Protein AF-A0A2P4NR30-F1 (afdb_monomer)

Solvent-accessible surface area (backbone atoms only — not comparable to full-atom values): 5153 Å² total; per-residue (Å²): 134,83,85,80,85,85,84,80,87,79,58,67,69,63,33,63,76,67,57,46,86,82,53,91,58,68,45,78,44,84,51,101,90,45,78,45,80,38,81,61,79,72,75,54,70,68,58,51,49,52,58,47,55,60,47,54,77,74,54,86,76,53,73,67,59,52,52,47,54,55,51,54,65,61,70,78,109

Foldseek 3Di:
DDDDDDDDDDDPVVCVVVVVVPAPDWDWDADPVGIDTHGDPDDPVVVVVVVVVVVCVVDDDDPVNVVVVVVVVVVVD

Radius of gyration: 20.23 Å; Cα contacts (8 Å, |Δi|>4): 31; chains: 1; bounding box: 38×39×48 Å

Organism: NCBI:txid1544719

Secondary structure (DSSP, 8-state):
--------PPPHHHHHHTTTTS---EEEEEETTEEEEEE--PPPHHHHHHHHHHHHTT-PPPHHHHHHHHHHHHH--

pLDDT: mean 77.26, std 10.27, range [42.5, 91.75]

Nearest PDB structures (foldseek):
  5zkt-assembly1_A  TM=3.019E-01  e=1.479E+00  Oryza sativa Japonica Group
  2l6r-assembly1_A  TM=2.729E-01  e=2.063E+00  Lambdavirus lambda

Sequence (77 aa):
MSNVELCITIPSRPREQFDLERERNLMIVPTDFGLVLMKIGLPPVTEFQGRVEKRANERECSMDEINQLVHDARTDN

Mean predicted aligned error: 13.64 Å

Structure (mmCIF, N/CA/C/O backbone):
data_AF-A0A2P4NR30-F1
#
_entry.id   AF-A0A2P4NR30-F1
#
loop_
_atom_site.group_PDB
_atom_site.id
_atom_site.type_symbol
_atom_site.label_atom_id
_atom_site.label_alt_id
_atom_site.label_comp_id
_atom_site.label_asym_id
_atom_site.label_entity_id
_atom_site.label_seq_id
_atom_site.pdbx_PDB_ins_code
_atom_site.Cartn_x
_atom_site.Cartn_y
_atom_site.Cartn_z
_atom_site.occupancy
_atom_site.B_iso_or_equiv
_atom_site.auth_seq_id
_atom_site.auth_comp_id
_atom_site.auth_asym_id
_atom_site.auth_atom_id
_atom_site.pdbx_PDB_model_num
ATOM 1 N N . MET A 1 1 ? 7.996 -27.035 1.922 1.00 42.50 1 MET A N 1
ATOM 2 C CA . MET A 1 1 ? 7.708 -26.224 0.721 1.00 42.50 1 MET A CA 1
ATOM 3 C C . MET A 1 1 ? 8.545 -24.965 0.842 1.00 42.50 1 MET A C 1
ATOM 5 O O . MET A 1 1 ? 8.403 -24.275 1.840 1.00 42.50 1 MET A O 1
ATOM 9 N N . SER A 1 2 ? 9.497 -24.745 -0.061 1.00 53.19 2 SER A N 1
ATOM 10 C CA . SER A 1 2 ? 10.390 -23.583 0.006 1.00 53.19 2 SER A CA 1
ATOM 11 C C . SER A 1 2 ? 9.652 -22.351 -0.514 1.00 53.19 2 SER A C 1
ATOM 13 O O . SER A 1 2 ? 9.150 -22.386 -1.636 1.00 53.19 2 SER A O 1
ATOM 15 N N . ASN A 1 3 ? 9.572 -21.287 0.286 1.00 55.06 3 ASN A N 1
ATOM 16 C CA . ASN A 1 3 ? 9.084 -19.993 -0.186 1.00 55.06 3 ASN A CA 1
ATOM 17 C C . ASN A 1 3 ? 10.074 -19.459 -1.222 1.00 55.06 3 ASN A C 1
ATOM 19 O O . ASN A 1 3 ? 11.248 -19.255 -0.918 1.00 55.06 3 ASN A O 1
ATOM 23 N N . VAL A 1 4 ? 9.609 -19.287 -2.456 1.00 65.94 4 VAL A N 1
ATOM 24 C CA . VAL A 1 4 ? 10.391 -18.651 -3.515 1.00 65.94 4 VAL A CA 1
ATOM 25 C C . VAL A 1 4 ? 10.097 -17.161 -3.448 1.00 65.94 4 VAL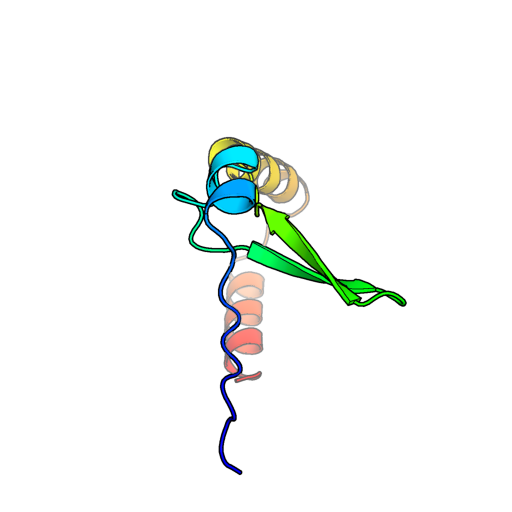 A C 1
ATOM 27 O O . VAL A 1 4 ? 8.991 -16.728 -3.763 1.00 65.94 4 VAL A O 1
ATOM 30 N N . GLU A 1 5 ? 11.080 -16.381 -3.015 1.00 75.38 5 GLU A N 1
ATOM 31 C CA . GLU A 1 5 ? 11.014 -14.925 -3.077 1.00 75.38 5 GLU A CA 1
ATOM 32 C C . GLU A 1 5 ? 11.405 -14.467 -4.486 1.00 75.38 5 GLU A C 1
ATOM 34 O O . GLU A 1 5 ? 12.526 -14.69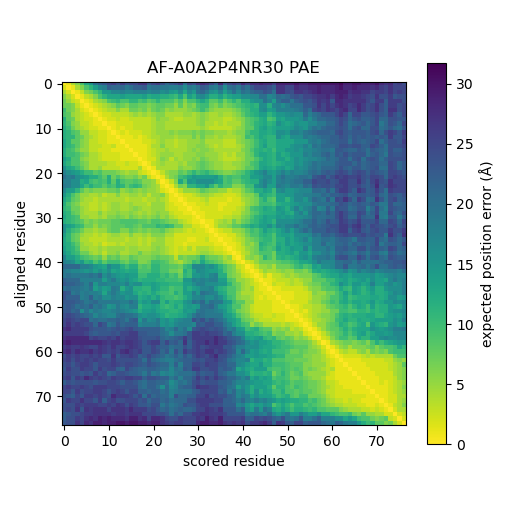1 -4.945 1.00 75.38 5 GLU A O 1
ATOM 39 N N . LEU A 1 6 ? 10.465 -13.838 -5.193 1.00 71.25 6 LEU A N 1
ATOM 40 C CA . LEU A 1 6 ? 10.719 -13.207 -6.484 1.00 71.25 6 LEU A CA 1
ATOM 41 C C . LEU A 1 6 ? 10.979 -11.714 -6.261 1.00 71.25 6 LEU A C 1
ATOM 43 O O . LEU A 1 6 ? 10.085 -10.980 -5.845 1.00 71.25 6 LEU A O 1
ATOM 47 N N . CYS A 1 7 ? 12.195 -11.259 -6.563 1.00 79.88 7 CYS A N 1
ATOM 48 C CA . CYS A 1 7 ? 12.567 -9.847 -6.504 1.00 79.88 7 CYS A CA 1
ATOM 49 C C . CYS A 1 7 ? 12.549 -9.233 -7.911 1.00 79.88 7 CYS A C 1
ATOM 51 O O . CYS A 1 7 ? 13.099 -9.808 -8.850 1.00 79.88 7 CYS A O 1
ATOM 53 N N . ILE A 1 8 ? 11.934 -8.055 -8.058 1.00 83.00 8 ILE A N 1
ATOM 54 C CA . ILE A 1 8 ? 11.899 -7.292 -9.312 1.00 83.00 8 ILE A CA 1
ATOM 55 C C . ILE A 1 8 ? 12.619 -5.962 -9.084 1.00 83.00 8 ILE A C 1
ATOM 57 O O . ILE A 1 8 ? 12.276 -5.203 -8.179 1.00 83.00 8 ILE A O 1
ATOM 61 N N . THR A 1 9 ? 13.615 -5.652 -9.916 1.00 85.00 9 THR A N 1
ATOM 62 C CA . THR A 1 9 ? 14.322 -4.367 -9.856 1.00 85.00 9 THR A CA 1
ATOM 63 C C . THR A 1 9 ? 13.542 -3.288 -10.603 1.00 85.00 9 THR A C 1
ATOM 65 O O . THR A 1 9 ? 13.348 -3.376 -11.813 1.00 85.00 9 THR A O 1
ATOM 68 N N . ILE A 1 10 ? 13.143 -2.230 -9.896 1.00 84.12 10 ILE A N 1
ATOM 69 C CA . ILE A 1 10 ? 12.521 -1.046 -10.503 1.00 84.12 10 ILE A CA 1
ATOM 70 C C . ILE A 1 10 ? 13.631 -0.132 -11.058 1.00 84.12 10 ILE A C 1
ATOM 72 O O . ILE A 1 10 ? 14.506 0.256 -10.277 1.00 84.12 10 ILE A O 1
ATOM 76 N N . PRO A 1 11 ? 13.628 0.239 -12.356 1.00 88.50 11 PRO A N 1
ATOM 77 C CA . PRO A 1 11 ? 14.626 1.149 -12.931 1.00 88.50 11 PRO A CA 1
ATOM 78 C C . PRO A 1 11 ? 14.633 2.535 -12.259 1.00 88.50 11 PRO A C 1
ATOM 80 O O . PRO A 1 11 ? 13.624 2.967 -11.707 1.00 88.50 11 PRO A O 1
ATOM 83 N N . SER A 1 12 ? 15.753 3.263 -12.329 1.00 86.50 12 SER A N 1
ATOM 84 C CA . SER A 1 12 ? 15.918 4.567 -11.653 1.00 86.50 12 SER A CA 1
ATOM 85 C C . SER A 1 12 ? 14.910 5.624 -12.112 1.00 86.50 12 SER A C 1
ATOM 87 O O . SER A 1 12 ? 14.281 6.279 -11.292 1.00 86.50 12 SER A O 1
ATOM 89 N N . ARG A 1 13 ? 14.676 5.738 -13.423 1.00 89.38 13 ARG A N 1
ATOM 90 C CA . ARG A 1 13 ? 13.762 6.739 -13.996 1.00 89.38 13 ARG A CA 1
ATOM 91 C C . ARG A 1 13 ? 12.337 6.701 -13.406 1.00 89.38 13 ARG A C 1
ATOM 93 O O . ARG A 1 13 ? 11.891 7.738 -12.927 1.00 89.38 13 ARG A O 1
ATOM 100 N N . PRO A 1 14 ? 11.598 5.573 -13.414 1.00 83.50 14 PRO A N 1
ATOM 101 C CA . PRO A 1 14 ? 10.285 5.512 -12.772 1.00 83.50 14 PRO A CA 1
ATOM 102 C C . PRO A 1 14 ? 10.373 5.693 -11.253 1.00 83.50 14 PRO A C 1
ATOM 104 O O . PRO A 1 14 ? 9.465 6.259 -10.653 1.00 83.50 14 PRO A O 1
ATOM 107 N N . ARG A 1 15 ? 11.472 5.274 -10.619 1.00 83.44 15 ARG A N 1
ATOM 108 C CA . ARG A 1 15 ? 11.668 5.466 -9.180 1.00 83.44 15 ARG A CA 1
ATOM 109 C C . ARG A 1 15 ? 11.707 6.945 -8.790 1.00 83.44 15 ARG A C 1
ATOM 111 O O . ARG A 1 15 ? 11.058 7.324 -7.821 1.00 83.44 15 ARG A O 1
ATOM 118 N N . GLU A 1 16 ? 12.396 7.764 -9.577 1.00 84.69 16 GLU A N 1
ATOM 119 C CA . GLU A 1 16 ? 12.443 9.220 -9.410 1.00 84.69 16 GLU A CA 1
ATOM 120 C C . GLU A 1 16 ? 11.108 9.876 -9.787 1.00 84.69 16 GLU A C 1
ATOM 122 O O . GLU A 1 16 ? 10.591 10.704 -9.044 1.00 84.69 16 GLU A O 1
ATOM 127 N N . GLN A 1 17 ? 10.509 9.473 -10.914 1.00 86.69 17 GLN A N 1
ATOM 128 C CA . GLN A 1 17 ? 9.253 10.054 -11.409 1.00 86.69 17 GLN A CA 1
ATOM 129 C C . GLN A 1 17 ? 8.067 9.841 -10.463 1.00 86.69 17 GLN A C 1
ATOM 131 O O . GLN A 1 17 ? 7.207 10.713 -10.359 1.00 86.69 17 GLN A O 1
ATOM 136 N N . PHE A 1 18 ? 8.010 8.692 -9.789 1.00 82.00 18 PHE A N 1
ATOM 137 C CA . PHE A 1 18 ? 6.929 8.347 -8.866 1.00 82.00 18 PHE A CA 1
ATOM 138 C C . PHE A 1 18 ? 7.321 8.526 -7.390 1.00 82.00 18 PHE A C 1
ATOM 140 O O . PHE A 1 18 ? 6.533 8.182 -6.506 1.00 82.00 18 PHE A O 1
ATOM 147 N N . ASP A 1 19 ? 8.505 9.090 -7.109 1.00 80.06 19 ASP A N 1
ATOM 148 C CA . ASP A 1 19 ? 9.029 9.297 -5.751 1.00 80.06 19 ASP A CA 1
ATOM 149 C C . ASP A 1 19 ? 8.939 8.009 -4.906 1.00 80.06 19 ASP A C 1
ATOM 151 O O . ASP A 1 19 ? 8.398 7.977 -3.800 1.00 80.06 19 ASP A O 1
ATOM 155 N N . LEU A 1 20 ? 9.414 6.903 -5.489 1.00 78.44 20 LEU A N 1
ATOM 156 C CA . LEU A 1 20 ? 9.457 5.580 -4.852 1.00 78.44 20 LEU A CA 1
ATOM 157 C C . LEU A 1 20 ? 10.695 5.414 -3.957 1.00 78.44 20 LEU A C 1
ATOM 159 O O . LEU A 1 20 ? 10.813 4.420 -3.254 1.00 78.44 20 LEU A O 1
ATOM 163 N N . GLU A 1 21 ? 11.621 6.376 -3.971 1.00 69.44 21 GLU A N 1
ATOM 164 C CA . GLU A 1 21 ? 12.834 6.390 -3.136 1.00 69.44 21 GLU A CA 1
ATOM 165 C C . GLU A 1 21 ? 12.509 6.412 -1.629 1.00 69.44 21 GLU A C 1
ATOM 167 O O . GLU A 1 21 ? 13.266 5.886 -0.814 1.00 69.44 21 GLU A O 1
ATOM 172 N N . ARG A 1 22 ? 11.378 7.020 -1.245 1.00 61.56 22 ARG A N 1
ATOM 173 C CA . ARG A 1 22 ? 10.957 7.188 0.158 1.00 61.56 22 ARG A CA 1
ATOM 174 C C . ARG A 1 22 ? 9.891 6.192 0.603 1.00 61.56 22 ARG A C 1
ATOM 176 O O . ARG A 1 22 ? 9.686 6.014 1.804 1.00 61.56 22 ARG A O 1
ATOM 183 N N . GLU A 1 23 ? 9.231 5.537 -0.346 1.00 64.19 23 GLU A N 1
ATOM 184 C CA . GLU A 1 23 ? 8.151 4.597 -0.068 1.00 64.19 23 GLU A CA 1
ATOM 185 C C . GLU A 1 23 ? 8.695 3.179 0.071 1.00 64.19 23 GLU A C 1
ATOM 187 O O . GLU A 1 23 ? 9.132 2.561 -0.896 1.00 64.19 23 GLU A O 1
ATOM 192 N N . ARG A 1 24 ? 8.639 2.637 1.290 1.00 65.06 24 ARG A N 1
ATOM 193 C CA . ARG A 1 24 ? 9.054 1.249 1.556 1.00 65.06 24 ARG A CA 1
ATOM 194 C C . ARG A 1 24 ? 7.963 0.221 1.273 1.00 65.06 24 ARG A C 1
ATOM 196 O O . ARG A 1 24 ? 8.279 -0.951 1.105 1.00 65.06 24 ARG A O 1
ATOM 203 N N . ASN A 1 25 ? 6.704 0.654 1.202 1.00 74.06 25 ASN A N 1
ATOM 204 C CA . ASN A 1 25 ? 5.555 -0.229 1.046 1.00 74.06 25 ASN A CA 1
ATOM 205 C C . ASN A 1 25 ? 4.742 0.193 -0.182 1.00 74.06 25 ASN A C 1
ATOM 207 O O . ASN A 1 25 ? 4.197 1.295 -0.232 1.00 74.06 25 ASN A O 1
ATOM 211 N N . LEU A 1 26 ? 4.648 -0.701 -1.165 1.00 81.12 26 LEU A N 1
ATOM 212 C CA . LEU A 1 26 ? 3.831 -0.523 -2.363 1.00 81.12 26 LEU A CA 1
ATOM 213 C C . LEU A 1 26 ? 2.678 -1.520 -2.342 1.00 81.12 26 LEU A C 1
ATOM 215 O O . LEU A 1 26 ? 2.848 -2.669 -1.937 1.00 81.12 26 LEU A O 1
ATOM 219 N N . MET A 1 27 ? 1.510 -1.084 -2.802 1.00 82.19 27 MET A N 1
ATOM 220 C CA . MET A 1 27 ? 0.394 -1.982 -3.059 1.00 82.19 27 MET A CA 1
ATOM 221 C C . MET A 1 27 ? 0.557 -2.573 -4.453 1.00 82.19 27 MET A C 1
ATOM 223 O O . MET A 1 27 ? 0.806 -1.847 -5.417 1.00 82.19 27 MET A O 1
ATOM 227 N N . ILE A 1 28 ? 0.402 -3.890 -4.546 1.00 85.25 28 ILE A N 1
ATOM 228 C CA . ILE A 1 28 ? 0.460 -4.629 -5.803 1.00 85.25 28 ILE A CA 1
ATOM 229 C C . ILE A 1 28 ? -0.962 -5.032 -6.167 1.00 85.25 28 ILE A C 1
ATOM 231 O O . ILE A 1 28 ? -1.630 -5.709 -5.387 1.00 85.25 28 ILE A O 1
ATOM 235 N N . VAL A 1 29 ? -1.411 -4.637 -7.356 1.00 86.12 29 VAL A N 1
ATOM 236 C CA . VAL A 1 29 ? -2.707 -5.056 -7.898 1.00 86.12 29 VAL A CA 1
ATOM 237 C C . VAL A 1 29 ? -2.479 -5.855 -9.180 1.00 86.12 29 VAL A C 1
ATOM 239 O O . VAL A 1 29 ? -1.908 -5.314 -10.132 1.00 86.12 29 VAL A O 1
ATOM 242 N N . PRO A 1 30 ? -2.887 -7.137 -9.224 1.00 88.88 30 PRO A N 1
ATOM 243 C CA . PRO A 1 30 ? -2.847 -7.915 -10.451 1.00 88.88 30 PRO A CA 1
ATOM 244 C C . PRO A 1 30 ? -3.928 -7.426 -11.419 1.00 88.88 30 PRO A C 1
ATOM 246 O O . PRO A 1 30 ? -5.053 -7.125 -11.028 1.00 88.88 30 PRO A O 1
ATOM 249 N N . THR A 1 31 ? -3.570 -7.356 -12.692 1.00 91.75 31 THR A N 1
ATOM 250 C CA . THR A 1 31 ? -4.445 -6.984 -13.807 1.00 91.75 31 THR A CA 1
ATOM 251 C C . THR A 1 31 ? -4.228 -7.960 -14.959 1.00 91.75 31 THR A C 1
ATOM 253 O O . THR A 1 31 ? -3.221 -8.671 -14.985 1.00 91.75 31 THR A O 1
ATOM 256 N N . ASP A 1 32 ? -5.117 -7.947 -15.951 1.00 90.94 32 ASP A N 1
ATOM 257 C CA . ASP A 1 32 ? -5.019 -8.820 -17.133 1.00 90.94 32 ASP A CA 1
ATOM 258 C C . ASP A 1 32 ? -3.726 -8.612 -17.946 1.00 90.94 32 ASP A C 1
ATOM 260 O O . ASP A 1 32 ? -3.307 -9.490 -18.697 1.00 90.94 32 ASP A O 1
ATOM 264 N N . PHE A 1 33 ? -3.067 -7.461 -17.779 1.00 88.81 33 PHE A N 1
ATOM 265 C CA . PHE A 1 33 ? -1.852 -7.083 -18.508 1.00 88.81 33 PHE A CA 1
ATO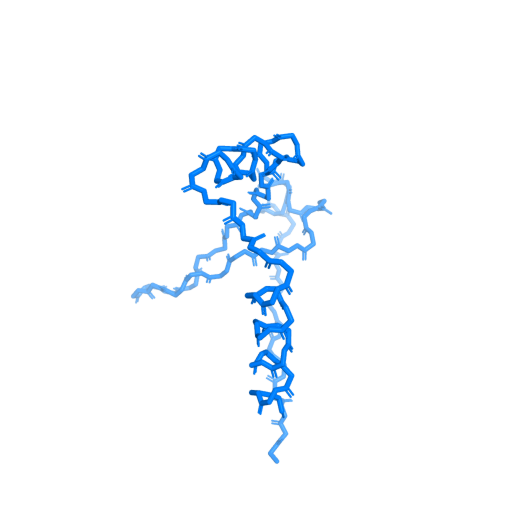M 266 C C . PHE A 1 33 ? -0.582 -7.113 -17.645 1.00 88.81 33 PHE A C 1
ATOM 268 O O . PHE A 1 33 ? 0.497 -6.783 -18.136 1.00 88.81 33 PHE A O 1
ATOM 275 N N . GLY A 1 34 ? -0.685 -7.502 -16.369 1.00 87.56 34 GLY A N 1
ATOM 276 C CA . GLY A 1 34 ? 0.451 -7.583 -15.452 1.00 87.56 34 GLY A CA 1
ATOM 277 C C . GLY A 1 34 ? 0.175 -6.991 -14.072 1.00 87.56 34 GLY A C 1
ATOM 278 O O . GLY A 1 34 ? -0.966 -6.922 -13.619 1.00 87.56 34 GLY A O 1
ATOM 279 N N . LEU A 1 35 ? 1.238 -6.573 -13.384 1.00 86.31 35 LEU A N 1
ATOM 280 C CA . LEU A 1 35 ? 1.170 -6.027 -12.028 1.00 86.31 35 LEU A CA 1
ATOM 281 C C . LEU A 1 35 ? 1.230 -4.499 -12.054 1.00 86.31 35 LEU A C 1
ATOM 283 O O . LEU A 1 35 ? 2.155 -3.920 -12.624 1.00 86.31 35 LEU A O 1
ATOM 287 N N . VAL A 1 36 ? 0.277 -3.853 -11.385 1.00 86.44 36 VAL A N 1
ATOM 288 C CA . VAL A 1 36 ? 0.297 -2.407 -11.144 1.00 86.44 36 VAL A CA 1
ATOM 289 C C . VAL A 1 36 ? 0.821 -2.145 -9.737 1.00 86.44 36 VAL A C 1
ATOM 291 O O . VAL A 1 36 ? 0.324 -2.707 -8.761 1.00 86.44 36 VAL A O 1
ATOM 294 N N . LEU A 1 37 ? 1.828 -1.276 -9.649 1.00 84.06 37 LEU A N 1
ATOM 295 C CA . LEU A 1 37 ? 2.413 -0.805 -8.397 1.00 84.06 37 LEU A CA 1
ATOM 296 C C . LEU A 1 37 ? 1.797 0.545 -8.030 1.00 84.06 37 LEU A C 1
ATOM 298 O O . LEU A 1 37 ? 1.838 1.481 -8.828 1.00 84.06 37 LEU A O 1
ATOM 302 N N . MET A 1 38 ? 1.257 0.658 -6.820 1.00 81.38 38 MET A N 1
ATOM 303 C CA . MET A 1 38 ? 0.690 1.904 -6.301 1.00 81.38 38 MET A CA 1
ATOM 304 C C . MET A 1 38 ? 1.337 2.293 -4.974 1.00 81.38 38 MET A C 1
ATOM 306 O O . MET A 1 38 ? 1.592 1.438 -4.124 1.00 81.38 38 MET A O 1
ATOM 310 N N . LYS A 1 39 ? 1.572 3.596 -4.779 1.00 80.69 39 LYS A N 1
ATOM 311 C CA . LYS A 1 39 ? 2.010 4.134 -3.484 1.00 80.69 39 LYS A CA 1
ATOM 312 C C . LYS A 1 39 ? 0.916 3.886 -2.450 1.00 80.69 39 LYS A C 1
ATOM 314 O O . LYS A 1 39 ? -0.255 4.165 -2.711 1.00 80.69 39 LYS A O 1
ATOM 319 N N . ILE A 1 40 ? 1.294 3.391 -1.276 1.00 74.12 40 ILE A N 1
ATOM 320 C CA . ILE A 1 40 ? 0.358 3.263 -0.162 1.00 74.12 40 ILE A CA 1
ATOM 321 C C . ILE A 1 40 ? 0.317 4.603 0.564 1.00 74.12 40 ILE A C 1
ATOM 323 O O . ILE A 1 40 ? 1.156 4.893 1.409 1.00 74.12 40 ILE A O 1
ATOM 327 N N . GLY A 1 41 ? -0.686 5.419 0.254 1.00 69.56 41 GLY A N 1
ATOM 328 C CA . GLY A 1 41 ? -1.061 6.524 1.126 1.00 69.56 41 GLY A CA 1
ATOM 329 C C . GLY A 1 41 ? -1.781 5.960 2.343 1.00 69.56 41 GLY A C 1
ATOM 330 O O . GLY A 1 41 ? -2.998 5.790 2.302 1.00 69.56 41 GLY A O 1
ATOM 331 N N . LEU A 1 42 ? -1.052 5.623 3.411 1.00 66.56 42 LEU A N 1
ATOM 332 C CA . LEU A 1 42 ? -1.719 5.379 4.688 1.00 66.56 42 LEU A CA 1
ATOM 333 C C . LEU A 1 42 ? -2.408 6.685 5.102 1.00 66.56 42 LEU A C 1
ATOM 335 O O . LEU A 1 42 ? -1.768 7.740 5.039 1.00 66.56 42 LEU A O 1
ATOM 339 N N . PRO A 1 43 ? -3.693 6.642 5.501 1.00 67.44 43 PRO A N 1
ATOM 340 C CA . PRO A 1 43 ? -4.362 7.839 5.975 1.00 67.44 43 PRO A CA 1
ATOM 341 C C . PRO A 1 43 ? -3.559 8.411 7.151 1.00 67.44 43 PRO A C 1
ATOM 343 O O . PRO A 1 43 ? -3.038 7.639 7.969 1.00 67.44 43 PRO A O 1
ATOM 346 N N . PRO A 1 44 ? -3.424 9.742 7.255 1.00 72.12 44 PRO A N 1
ATOM 347 C CA . PRO A 1 44 ? -2.752 10.352 8.387 1.00 72.12 44 PRO A CA 1
ATOM 348 C C . PRO A 1 44 ? -3.425 9.912 9.690 1.00 72.12 44 PRO A C 1
ATOM 350 O O . PRO A 1 44 ? -4.632 9.663 9.742 1.00 72.12 44 PRO A O 1
ATOM 353 N N . VAL A 1 45 ? -2.639 9.839 10.767 1.00 76.06 45 VAL A N 1
ATOM 354 C CA . VAL A 1 45 ? -3.120 9.400 12.089 1.00 76.06 45 VAL A CA 1
ATOM 355 C C . VAL A 1 45 ? -4.359 10.189 12.529 1.00 76.06 45 VAL A C 1
ATOM 357 O O . VAL A 1 45 ? -5.268 9.616 13.116 1.00 76.06 45 VAL A O 1
ATOM 360 N N . THR A 1 46 ? -4.440 11.471 12.175 1.00 75.69 46 THR A N 1
ATOM 361 C CA . THR A 1 46 ? -5.586 12.348 12.451 1.00 75.69 46 THR A CA 1
ATOM 362 C C . THR A 1 46 ? -6.875 11.899 11.758 1.00 75.69 46 THR A C 1
ATOM 364 O O . THR A 1 46 ? -7.943 11.914 12.362 1.00 75.69 46 THR A O 1
ATOM 367 N N . GLU A 1 47 ? -6.797 11.449 10.505 1.00 77.00 47 GLU A N 1
ATOM 368 C CA . GLU A 1 47 ? -7.950 10.909 9.780 1.00 77.00 47 GLU A CA 1
ATOM 369 C C . GLU A 1 47 ? -8.375 9.560 10.369 1.00 77.00 47 GLU A C 1
ATOM 371 O O . GLU A 1 47 ? -9.566 9.286 10.535 1.00 77.00 47 GLU A O 1
ATOM 376 N N . PHE A 1 48 ? -7.405 8.723 10.747 1.00 78.81 48 PHE A N 1
ATOM 377 C CA . PHE A 1 48 ? -7.691 7.475 11.445 1.00 78.81 48 PHE A CA 1
ATOM 378 C C . PHE A 1 48 ? -8.394 7.726 12.788 1.00 78.81 48 PHE A C 1
ATOM 380 O O . PHE A 1 48 ? -9.412 7.092 13.060 1.00 78.81 48 PHE A O 1
ATOM 387 N N . GLN A 1 49 ? -7.913 8.687 13.581 1.00 79.31 49 GLN A N 1
ATOM 388 C CA . GLN A 1 49 ? -8.541 9.110 14.836 1.00 79.31 49 GLN A CA 1
ATOM 389 C C . GLN A 1 49 ? -9.982 9.579 14.613 1.00 79.31 49 GLN A C 1
ATOM 391 O O . GLN A 1 49 ? -10.884 9.063 15.268 1.00 79.31 49 GLN A O 1
ATOM 396 N N . GLY A 1 50 ? -10.237 10.432 13.614 1.00 80.81 50 GLY A N 1
ATOM 397 C CA . GLY A 1 50 ? -11.601 10.863 13.280 1.00 80.81 50 GLY A CA 1
ATOM 398 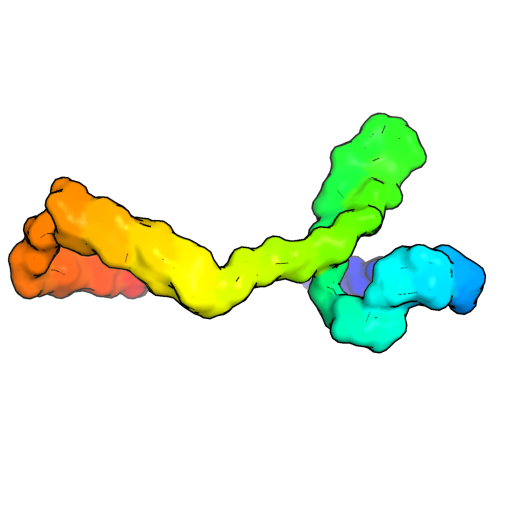C C . GLY A 1 50 ? -12.529 9.704 12.882 1.00 80.81 50 GLY A C 1
ATOM 399 O O . GLY A 1 50 ? -13.706 9.677 13.245 1.00 80.81 50 GLY A O 1
ATOM 400 N N . ARG A 1 51 ? -12.008 8.684 12.185 1.00 78.88 51 ARG A N 1
ATOM 401 C CA . ARG A 1 51 ? -12.766 7.458 11.863 1.00 78.88 51 ARG A CA 1
ATOM 402 C C . ARG A 1 51 ? -13.045 6.586 13.087 1.00 78.88 51 ARG A C 1
ATOM 404 O O . ARG A 1 51 ? -14.027 5.843 13.071 1.00 78.88 51 ARG A O 1
ATOM 411 N N . VAL A 1 52 ? -12.176 6.607 14.095 1.00 79.44 52 VAL A N 1
ATOM 412 C CA . VAL A 1 52 ? -12.391 5.903 15.366 1.00 79.44 52 VAL A CA 1
ATOM 413 C C . VAL A 1 52 ? -13.428 6.648 16.201 1.00 79.44 52 VAL A C 1
ATOM 415 O O . VAL A 1 52 ? -14.386 6.021 16.635 1.00 79.44 52 VAL A O 1
ATOM 418 N N . GLU A 1 53 ? -13.315 7.969 16.337 1.00 78.00 53 GLU A N 1
ATOM 419 C CA . GLU A 1 53 ? -14.283 8.808 17.061 1.00 78.00 53 GLU A CA 1
ATOM 420 C C . GLU A 1 53 ? -15.698 8.683 16.491 1.00 78.00 53 GLU A C 1
ATOM 422 O O . GLU A 1 53 ? -16.659 8.496 17.237 1.00 78.00 53 GLU A O 1
ATOM 427 N N . LYS A 1 54 ? -15.834 8.699 15.158 1.00 75.31 54 LYS A N 1
ATOM 428 C CA . LYS A 1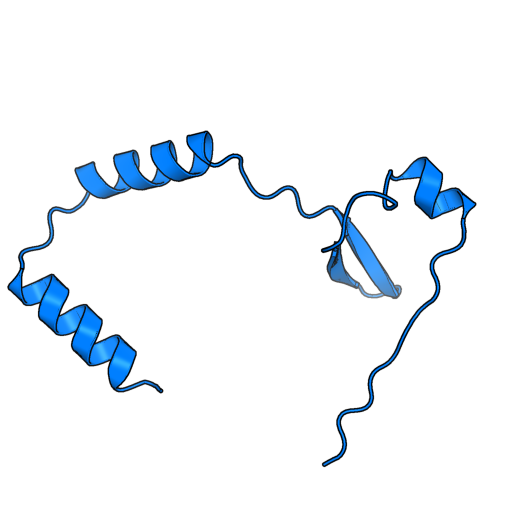 54 ? -17.133 8.495 14.505 1.00 75.31 54 LYS A CA 1
ATOM 429 C C . LYS A 1 54 ? -17.776 7.162 14.907 1.00 75.31 54 LYS A C 1
ATOM 431 O O . LYS A 1 54 ? -18.972 7.130 15.159 1.00 75.31 54 LYS A O 1
ATOM 436 N N . ARG A 1 55 ? -16.988 6.087 14.999 1.00 70.94 55 ARG A N 1
ATOM 437 C CA . ARG A 1 55 ? -17.479 4.754 15.388 1.00 70.94 55 ARG A CA 1
ATOM 438 C C . ARG A 1 55 ? -17.694 4.607 16.890 1.00 70.94 55 ARG A C 1
ATOM 440 O O . ARG A 1 55 ? -18.605 3.895 17.291 1.00 70.94 55 ARG A O 1
ATOM 447 N N . ALA A 1 56 ? -16.889 5.277 17.711 1.00 65.62 56 ALA A N 1
ATOM 448 C CA . ALA A 1 56 ? -17.062 5.289 19.161 1.00 65.62 56 ALA A CA 1
ATOM 449 C C . ALA A 1 56 ? -18.436 5.860 19.551 1.00 65.62 56 ALA A C 1
ATOM 451 O O . ALA A 1 56 ? -19.079 5.345 20.457 1.00 65.62 56 ALA A O 1
ATOM 452 N N . ASN A 1 57 ? -18.929 6.852 18.802 1.00 63.50 57 ASN A N 1
ATOM 453 C CA . ASN A 1 57 ? -20.277 7.396 18.986 1.00 63.50 57 ASN A CA 1
ATOM 454 C C . ASN A 1 57 ? -21.403 6.471 18.485 1.00 63.50 57 ASN A C 1
ATOM 456 O O . ASN A 1 57 ? -22.564 6.692 18.820 1.00 63.50 57 ASN A O 1
ATOM 460 N N . GLU A 1 58 ? -21.094 5.470 17.658 1.00 68.06 58 GLU A N 1
ATOM 461 C CA . GLU A 1 58 ? -22.085 4.556 17.072 1.00 68.06 58 GLU A CA 1
ATOM 462 C C . GLU A 1 58 ? -22.314 3.311 17.942 1.00 68.06 58 GLU A C 1
ATOM 464 O O . GLU A 1 58 ? -23.365 2.676 17.832 1.00 68.06 58 GLU A O 1
ATOM 469 N N . ARG A 1 59 ? -21.358 2.949 18.809 1.00 66.25 59 ARG A N 1
ATOM 470 C CA . ARG A 1 59 ? -21.484 1.788 19.694 1.00 66.25 59 ARG A CA 1
ATOM 471 C C . ARG A 1 59 ? -20.608 1.927 20.936 1.00 66.25 59 ARG A C 1
ATOM 473 O O . ARG A 1 59 ? -19.385 1.860 20.854 1.00 66.25 59 ARG A O 1
ATOM 480 N N . GLU A 1 60 ? -21.253 2.038 22.089 1.00 70.38 60 GLU A N 1
ATOM 481 C CA . GLU A 1 60 ? -20.609 1.861 23.387 1.00 70.38 60 GLU A CA 1
ATOM 48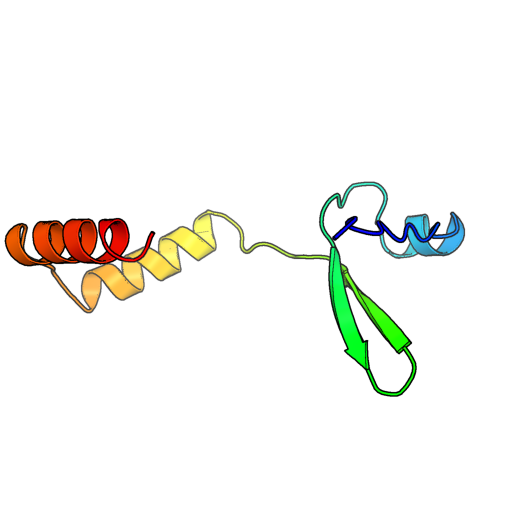2 C C . GLU A 1 60 ? -20.566 0.352 23.684 1.00 70.38 60 GLU A C 1
ATOM 484 O O . GLU A 1 60 ? -21.609 -0.302 23.694 1.00 70.38 60 GLU A O 1
ATOM 489 N N . CYS A 1 61 ? -19.373 -0.227 23.840 1.00 74.75 61 CYS A N 1
ATOM 490 C CA . CYS A 1 61 ? -19.227 -1.630 24.239 1.00 74.75 61 CYS A CA 1
ATOM 491 C C . CYS A 1 61 ? -19.050 -1.715 25.754 1.00 74.75 61 CYS A C 1
ATOM 493 O O . CYS A 1 61 ? -18.206 -1.029 26.333 1.00 74.75 61 CYS A O 1
ATOM 495 N N . SER A 1 62 ? -19.806 -2.605 26.386 1.00 83.50 62 SER A N 1
ATOM 496 C CA . SER A 1 62 ? -19.591 -2.974 27.783 1.00 83.50 62 SER A CA 1
ATOM 497 C C . SER A 1 62 ? -18.255 -3.708 27.965 1.00 83.50 62 SER A C 1
ATOM 499 O O . SER A 1 62 ? -17.731 -4.327 27.036 1.00 83.50 62 SER A O 1
ATOM 501 N N . MET A 1 63 ? -17.700 -3.685 29.182 1.00 84.38 63 MET A N 1
ATOM 502 C CA . MET A 1 63 ? -16.464 -4.427 29.478 1.00 84.38 63 MET A CA 1
ATOM 503 C C . MET A 1 63 ? -16.597 -5.935 29.235 1.00 84.38 63 MET A C 1
ATOM 505 O O . MET A 1 63 ? -15.614 -6.575 28.865 1.00 84.38 63 MET A O 1
ATOM 509 N N . ASP A 1 64 ? -17.796 -6.494 29.386 1.00 85.62 64 ASP A N 1
ATOM 510 C CA . ASP A 1 64 ? -18.051 -7.912 29.132 1.00 85.62 64 ASP A CA 1
ATOM 511 C C . ASP A 1 64 ? -17.990 -8.242 27.633 1.00 85.62 64 ASP A C 1
ATOM 513 O O . ASP A 1 64 ? -17.361 -9.226 27.247 1.00 85.62 64 ASP A O 1
ATOM 517 N N . GLU A 1 65 ? -18.541 -7.382 26.768 1.00 82.62 65 GLU A N 1
ATOM 518 C CA . GLU A 1 65 ? -18.400 -7.521 25.311 1.00 82.62 65 GLU A CA 1
ATOM 519 C C . GLU A 1 65 ? -16.940 -7.389 24.864 1.00 82.62 65 GLU A C 1
ATOM 521 O O . GLU A 1 65 ? -16.493 -8.120 23.981 1.00 82.62 65 GLU A O 1
ATOM 526 N N . ILE A 1 66 ? -16.173 -6.487 25.489 1.00 84.69 66 ILE A N 1
ATOM 527 C CA . ILE A 1 66 ? -14.736 -6.339 25.213 1.00 84.69 66 ILE A CA 1
ATOM 528 C C . ILE A 1 66 ? -13.987 -7.616 25.601 1.00 84.69 66 ILE A C 1
ATOM 530 O O . ILE A 1 66 ? -13.180 -8.117 24.817 1.00 84.69 66 ILE A O 1
ATOM 534 N N . ASN A 1 67 ? -14.264 -8.164 26.786 1.00 86.38 67 ASN A N 1
ATOM 535 C CA . ASN A 1 67 ? -13.649 -9.409 27.239 1.00 86.38 67 ASN A CA 1
ATOM 536 C C . ASN A 1 67 ? -13.967 -10.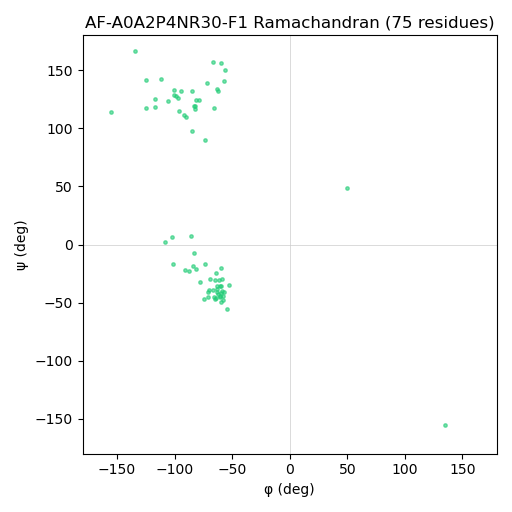568 26.289 1.00 86.38 67 ASN A C 1
ATOM 538 O O . ASN A 1 67 ? -13.063 -11.336 25.954 1.00 86.38 67 ASN A O 1
ATOM 542 N N . GLN A 1 68 ? -15.208 -10.659 25.804 1.00 85.56 68 GLN A N 1
ATOM 543 C CA . GLN A 1 68 ? -15.600 -11.686 24.843 1.00 85.56 68 GLN A CA 1
ATOM 544 C C . GLN A 1 68 ? -14.862 -11.529 23.506 1.00 85.56 68 GLN A C 1
ATOM 546 O O . GLN A 1 68 ? -14.259 -12.488 23.041 1.00 85.56 68 GLN A O 1
ATOM 551 N N . LEU A 1 69 ? -14.792 -10.316 22.943 1.00 86.31 69 LEU A N 1
ATOM 552 C CA . LEU A 1 69 ? -14.054 -10.050 21.698 1.00 86.31 69 LEU A CA 1
ATOM 553 C C . LEU A 1 69 ? -12.563 -10.408 21.802 1.00 86.31 69 LEU A C 1
ATOM 555 O O . LEU A 1 69 ? -11.980 -10.945 20.859 1.00 86.31 69 LEU A O 1
ATOM 559 N N . VAL A 1 70 ? -11.932 -10.116 22.944 1.00 86.25 70 VAL A N 1
ATOM 560 C CA . VAL A 1 70 ? -10.527 -10.478 23.197 1.00 86.25 70 VAL A CA 1
ATOM 561 C C . VAL A 1 70 ? -10.355 -11.993 23.296 1.00 86.25 70 VAL A C 1
ATOM 563 O O . VAL A 1 70 ? -9.354 -12.523 22.812 1.00 86.25 70 VAL A O 1
ATOM 566 N N . HIS A 1 71 ? -11.300 -12.691 23.925 1.00 86.00 71 HIS A N 1
ATOM 567 C CA . HIS A 1 71 ? -11.289 -14.148 23.992 1.00 86.00 71 HIS A CA 1
ATOM 568 C C . HIS A 1 71 ? -11.488 -14.788 22.614 1.00 86.00 71 HIS A C 1
ATOM 570 O O . HIS A 1 71 ? -10.707 -15.668 22.251 1.00 86.00 71 HIS A O 1
ATOM 576 N N . ASP A 1 72 ? -12.446 -14.304 21.827 1.00 84.00 72 ASP A N 1
ATOM 577 C CA . ASP A 1 72 ? -12.729 -14.801 20.478 1.00 84.00 72 ASP A CA 1
ATOM 578 C C . ASP A 1 7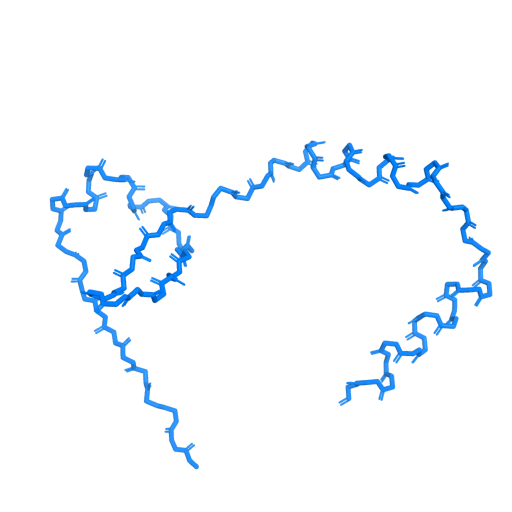2 ? -11.491 -14.650 19.572 1.00 84.00 72 ASP A C 1
ATOM 580 O O . ASP A 1 72 ? -11.004 -15.629 19.009 1.00 84.00 72 ASP A O 1
ATOM 584 N N . ALA A 1 73 ? -10.866 -13.465 19.547 1.00 78.38 73 ALA A N 1
ATOM 585 C CA . ALA A 1 73 ? -9.665 -13.205 18.741 1.00 78.38 73 ALA A CA 1
ATOM 586 C C . ALA A 1 73 ? -8.427 -14.028 19.158 1.00 78.38 73 ALA A C 1
ATOM 588 O O . ALA A 1 73 ? -7.515 -14.242 18.357 1.00 78.38 73 ALA A O 1
ATOM 589 N N . ARG A 1 74 ? -8.360 -14.470 20.420 1.00 78.12 74 ARG A N 1
ATOM 590 C CA . ARG A 1 74 ? -7.296 -15.361 20.915 1.00 78.12 74 ARG A CA 1
ATOM 591 C C . ARG A 1 74 ? -7.540 -16.829 20.579 1.00 78.12 74 ARG A C 1
ATOM 593 O O . ARG A 1 74 ? -6.584 -17.592 20.614 1.00 78.12 74 ARG A O 1
ATOM 600 N N . THR A 1 75 ? -8.784 -17.211 20.305 1.00 71.06 75 THR A N 1
ATOM 601 C CA . THR A 1 75 ? -9.169 -18.600 20.005 1.00 71.06 75 THR A CA 1
ATOM 602 C C . THR A 1 75 ? -9.027 -18.917 18.511 1.00 71.06 75 THR A C 1
ATOM 604 O O . THR A 1 75 ? -8.834 -20.074 18.156 1.00 71.06 75 THR A O 1
ATOM 607 N N . ASP A 1 76 ? -9.047 -17.888 17.656 1.00 58.06 76 ASP A N 1
ATOM 608 C CA . ASP A 1 76 ? -8.850 -17.986 16.199 1.00 58.06 76 ASP A CA 1
ATOM 609 C C . ASP A 1 76 ? -7.364 -17.957 15.743 1.00 58.06 76 ASP A C 1
ATOM 611 O O . ASP A 1 76 ? -7.094 -17.893 14.541 1.00 58.06 76 ASP A O 1
ATOM 615 N N . ASN A 1 77 ? -6.396 -18.005 16.672 1.00 45.19 77 ASN A N 1
ATOM 616 C CA . ASN A 1 77 ? -4.962 -18.237 16.391 1.00 45.19 77 ASN A CA 1
ATOM 617 C C . ASN A 1 77 ? -4.548 -19.664 16.764 1.00 45.19 77 ASN A C 1
ATOM 619 O O . ASN A 1 77 ? -3.666 -20.212 16.065 1.00 45.19 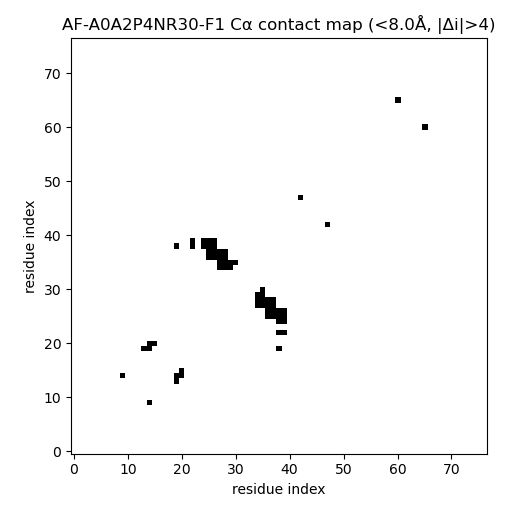77 ASN A O 1
#